Protein AF-0000000079326148 (afdb_homodimer)

Organism: NCBI:txid704125

pLDDT: mean 92.26, std 9.08, range [41.81, 98.31]

Radius of gyration: 15.74 Å; Cα contacts (8 Å, |Δi|>4): 264; chains: 2; bounding box: 29×48×45 Å

Solvent-accessible surface area (backbone atoms only — not comparable to full-atom values): 8806 Å² total; per-residue (Å²): 132,85,74,56,60,56,59,38,24,53,52,27,42,53,38,42,52,52,27,47,53,39,44,54,37,29,71,72,65,74,43,66,62,61,62,30,44,37,40,42,12,51,28,31,31,45,40,12,51,40,37,30,51,53,21,69,66,36,91,48,67,72,47,21,53,37,33,31,50,38,11,52,51,33,28,52,48,11,52,48,41,33,53,55,44,50,52,60,74,73,106,133,85,73,55,59,55,59,38,23,54,52,29,42,53,39,41,52,52,28,47,53,39,43,54,38,29,72,72,64,76,43,65,62,59,62,30,44,37,40,42,12,51,28,31,32,46,42,11,51,39,36,30,51,53,20,70,64,37,89,48,64,71,46,20,54,39,33,30,50,37,11,52,51,34,28,52,49,11,52,49,42,34,52,54,45,50,51,58,71,73,97

Structure (mmCIF, N/CA/C/O backbone):
data_AF-0000000079326148-model_v1
#
loop_
_entity.id
_entity.type
_entity.pdbx_description
1 polymer 'Uncharacterized protein'
#
loop_
_atom_site.group_PDB
_atom_site.id
_atom_site.type_symbol
_atom_site.label_atom_id
_atom_site.label_alt_id
_atom_site.label_comp_id
_atom_site.label_asym_id
_atom_site.label_entity_id
_atom_site.label_seq_id
_atom_site.pdbx_PDB_ins_code
_atom_site.Cartn_x
_atom_site.Cartn_y
_atom_site.Cartn_z
_atom_site.occupancy
_atom_site.B_iso_or_equiv
_atom_site.auth_seq_id
_atom_site.auth_comp_id
_atom_site.auth_asym_id
_atom_site.auth_atom_id
_atom_site.pdbx_PDB_model_num
ATOM 1 N N . MET A 1 1 ? -3.76 21.172 -10.305 1 41.81 1 MET A N 1
ATOM 2 C CA . MET A 1 1 ? -5.07 21 -9.688 1 41.81 1 MET A CA 1
ATOM 3 C C . MET A 1 1 ? -4.941 20.375 -8.305 1 41.81 1 MET A C 1
ATOM 5 O O . MET A 1 1 ? -4.137 19.453 -8.102 1 41.81 1 MET A O 1
ATOM 9 N N . VAL A 1 2 ? -5.262 20.969 -7.168 1 63.47 2 VAL A N 1
ATOM 10 C CA . VAL A 1 2 ? -5.176 20.562 -5.77 1 63.47 2 VAL A CA 1
ATOM 11 C C . VAL A 1 2 ? -6.09 19.375 -5.52 1 63.47 2 VAL A C 1
ATOM 13 O O . VAL A 1 2 ? -7.305 19.453 -5.719 1 63.47 2 VAL A O 1
ATOM 16 N N . ILE A 1 3 ? -5.586 18.203 -5.582 1 72 3 ILE A N 1
ATOM 17 C CA . ILE A 1 3 ? -6.434 17.031 -5.395 1 72 3 ILE A CA 1
ATOM 18 C C . ILE A 1 3 ? -7.09 17.078 -4.02 1 72 3 ILE A C 1
ATOM 20 O O . ILE A 1 3 ? -6.422 17.312 -3.012 1 72 3 ILE A O 1
ATOM 24 N N . ASN A 1 4 ? -8.469 16.984 -4.082 1 91.25 4 ASN A N 1
ATOM 25 C CA . ASN A 1 4 ? -9.258 16.953 -2.854 1 91.25 4 ASN A CA 1
ATOM 26 C C . ASN A 1 4 ? -8.969 15.711 -2.029 1 91.25 4 ASN A C 1
ATOM 28 O O . ASN A 1 4 ? -9.297 14.594 -2.449 1 91.25 4 ASN A O 1
ATOM 32 N N . GLN A 1 5 ? -8.391 15.93 -0.883 1 93.69 5 GLN A N 1
ATOM 33 C CA . GLN A 1 5 ? -7.988 14.805 -0.042 1 93.69 5 GLN A CA 1
ATOM 34 C C . GLN A 1 5 ? -9.188 13.953 0.355 1 93.69 5 GLN A C 1
ATOM 36 O O . GLN A 1 5 ? -9.078 12.734 0.473 1 93.69 5 GLN A O 1
ATOM 41 N N . LYS A 1 6 ? -10.305 14.547 0.575 1 92.81 6 LYS A N 1
ATOM 42 C CA . LYS A 1 6 ? -11.5 13.781 0.928 1 92.81 6 LYS A CA 1
ATOM 43 C C . LYS A 1 6 ? -11.906 12.836 -0.195 1 92.81 6 LYS A C 1
ATOM 45 O O . LYS A 1 6 ? -12.211 11.664 0.053 1 92.81 6 LYS A O 1
ATOM 50 N N . ALA A 1 7 ? -11.828 13.336 -1.361 1 94 7 ALA A N 1
ATOM 51 C CA . ALA A 1 7 ? -12.156 12.516 -2.523 1 94 7 ALA A CA 1
ATOM 52 C C . ALA A 1 7 ? -11.156 11.383 -2.693 1 94 7 ALA A C 1
ATOM 54 O O . ALA A 1 7 ? -11.539 10.25 -3.014 1 94 7 ALA A O 1
ATOM 55 N N . LEU A 1 8 ? -9.961 11.648 -2.496 1 96.06 8 LEU A N 1
ATOM 56 C CA . LEU A 1 8 ? -8.922 10.633 -2.615 1 96.06 8 LEU A CA 1
ATOM 57 C C . LEU A 1 8 ? -9.094 9.547 -1.555 1 96.06 8 LEU A C 1
ATOM 59 O O . LEU A 1 8 ? -8.969 8.359 -1.85 1 96.06 8 LEU A O 1
ATOM 63 N N . SER A 1 9 ? -9.367 10 -0.346 1 96.25 9 SER A N 1
ATOM 64 C CA . SER A 1 9 ? -9.57 9.039 0.73 1 96.25 9 SER A CA 1
ATOM 65 C C . SER A 1 9 ? -10.766 8.133 0.441 1 96.25 9 SER A C 1
ATOM 67 O O . SER A 1 9 ? -10.688 6.918 0.626 1 96.25 9 SER A O 1
ATOM 69 N N . ILE A 1 10 ? -11.82 8.703 0.003 1 96.44 10 ILE A N 1
ATOM 70 C CA . ILE A 1 10 ? -13.008 7.926 -0.318 1 96.44 10 ILE A CA 1
ATOM 71 C C . ILE A 1 10 ? -12.688 6.914 -1.415 1 96.44 10 ILE A C 1
ATOM 73 O O . ILE A 1 10 ? -13.055 5.742 -1.315 1 96.44 10 ILE A O 1
ATOM 77 N N . THR A 1 11 ? -12.008 7.332 -2.465 1 97.44 11 THR A N 1
ATOM 78 C CA . THR A 1 11 ? -11.633 6.441 -3.559 1 97.44 11 THR A CA 1
ATOM 79 C C . THR A 1 11 ? -10.727 5.32 -3.059 1 97.44 11 THR A C 1
ATOM 81 O O . THR A 1 11 ? -10.93 4.152 -3.408 1 97.44 11 THR A O 1
ATOM 84 N N . THR A 1 12 ? -9.766 5.656 -2.229 1 97.81 12 THR A N 1
ATOM 85 C CA . THR A 1 12 ? -8.859 4.656 -1.681 1 97.81 12 THR A CA 1
ATOM 86 C C . THR A 1 12 ? -9.625 3.637 -0.841 1 97.81 12 THR A C 1
ATOM 88 O O . THR A 1 12 ? -9.359 2.436 -0.92 1 97.81 12 THR A O 1
ATOM 91 N N . ILE A 1 13 ? -10.57 4.082 -0.089 1 97.81 13 ILE A N 1
ATOM 92 C CA . ILE A 1 13 ? -11.367 3.207 0.769 1 97.81 13 ILE A CA 1
ATOM 93 C C . ILE A 1 13 ? -12.172 2.232 -0.089 1 97.81 13 ILE A C 1
ATOM 95 O O . ILE A 1 13 ? -12.188 1.028 0.179 1 97.81 13 ILE A O 1
ATOM 99 N N . ILE A 1 14 ? -12.773 2.717 -1.14 1 98.25 14 ILE A N 1
ATOM 100 C CA . ILE A 1 14 ? -13.555 1.873 -2.033 1 98.25 14 ILE A CA 1
ATOM 101 C C . ILE A 1 14 ? -12.664 0.798 -2.648 1 98.25 14 ILE A C 1
ATOM 103 O O . ILE A 1 14 ? -12.992 -0.39 -2.602 1 98.25 14 ILE A O 1
ATOM 107 N N . PHE A 1 15 ? -11.57 1.169 -3.17 1 98.19 15 PHE A N 1
ATOM 108 C CA . PHE A 1 15 ? -10.664 0.223 -3.805 1 98.19 15 PHE A CA 1
ATOM 109 C C . PHE A 1 15 ? -10.109 -0.762 -2.783 1 98.19 15 PHE A C 1
ATOM 111 O O . PHE A 1 15 ? -9.906 -1.938 -3.092 1 98.19 15 PHE A O 1
ATOM 118 N N . SER A 1 16 ? -9.875 -0.298 -1.594 1 98 16 SER A N 1
ATOM 119 C CA . SER A 1 16 ? -9.367 -1.173 -0.542 1 98 16 SER A CA 1
ATOM 120 C C . SER A 1 16 ? -10.398 -2.234 -0.161 1 98 16 SER A C 1
ATOM 122 O O . SER A 1 16 ? -10.047 -3.398 0.04 1 98 16 SER A O 1
ATOM 124 N N . ILE A 1 17 ? -11.609 -1.804 -0.052 1 98 17 ILE A N 1
ATOM 125 C CA . ILE A 1 17 ? -12.672 -2.748 0.295 1 98 17 ILE A CA 1
ATOM 126 C C . ILE A 1 17 ? -12.805 -3.801 -0.802 1 98 17 ILE A C 1
ATOM 128 O O . ILE A 1 17 ? -12.922 -4.996 -0.515 1 98 17 ILE A O 1
ATOM 132 N N . ILE A 1 18 ? -12.781 -3.385 -2.041 1 98.06 18 ILE A N 1
ATOM 133 C CA . ILE A 1 18 ? -12.836 -4.32 -3.158 1 98.06 18 ILE A CA 1
ATOM 134 C C . ILE A 1 18 ? -11.641 -5.273 -3.086 1 98.06 18 ILE A C 1
ATOM 136 O O . ILE A 1 18 ? -11.805 -6.488 -3.211 1 98.06 18 ILE A O 1
ATOM 140 N N . THR A 1 19 ? -10.438 -4.695 -2.859 1 97.31 19 THR A N 1
ATOM 141 C CA . THR A 1 19 ? -9.227 -5.496 -2.764 1 97.31 19 THR A CA 1
ATOM 142 C C . THR A 1 19 ? -9.336 -6.512 -1.626 1 97.31 19 THR A C 1
ATOM 144 O O . THR A 1 19 ? -8.945 -7.668 -1.779 1 97.31 19 THR A O 1
ATOM 147 N N . LEU A 1 20 ? -9.891 -6.117 -0.525 1 97 20 LEU A N 1
ATOM 148 C CA . LEU A 1 20 ? -10.055 -6.996 0.626 1 97 20 LEU A CA 1
ATOM 149 C C . LEU A 1 20 ? -11.008 -8.141 0.303 1 97 20 LEU A C 1
ATOM 151 O O . LEU A 1 20 ? -10.727 -9.297 0.624 1 97 20 LEU A O 1
ATOM 155 N N . CYS A 1 21 ? -12.102 -7.816 -0.333 1 97.38 21 CYS A N 1
ATOM 156 C CA . CYS A 1 21 ? -13.047 -8.852 -0.731 1 97.38 21 CYS A CA 1
ATOM 157 C C . CYS A 1 21 ? -12.391 -9.859 -1.677 1 97.38 21 CYS A C 1
ATOM 159 O O . CYS A 1 21 ? -12.531 -11.07 -1.497 1 97.38 21 CYS A O 1
ATOM 161 N N . LEU A 1 22 ? -11.688 -9.359 -2.615 1 96.5 22 LEU A N 1
ATOM 162 C CA . LEU A 1 22 ? -11.008 -10.227 -3.572 1 96.5 22 LEU A CA 1
ATOM 163 C C . LEU A 1 22 ? -9.93 -11.062 -2.883 1 96.5 22 LEU A C 1
ATOM 165 O O . LEU A 1 22 ? -9.719 -12.227 -3.236 1 96.5 22 LEU A O 1
ATOM 16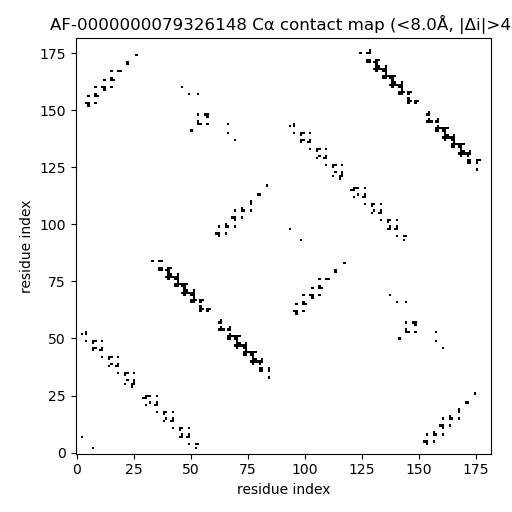9 N N . ALA A 1 23 ? -9.242 -10.484 -1.897 1 94.19 23 ALA A N 1
ATOM 170 C CA . ALA A 1 23 ? -8.211 -11.203 -1.158 1 94.19 23 ALA A CA 1
ATOM 171 C C . ALA A 1 23 ? -8.805 -12.367 -0.375 1 94.19 23 ALA A C 1
ATOM 173 O O . ALA A 1 23 ? -8.234 -13.461 -0.345 1 94.19 23 ALA A O 1
ATOM 174 N N . VAL A 1 24 ? -9.922 -12.094 0.226 1 93.62 24 VAL A N 1
ATOM 175 C CA . VAL A 1 24 ? -10.594 -13.148 0.978 1 93.62 24 VAL A CA 1
ATOM 176 C C . VAL A 1 24 ? -11.016 -14.273 0.031 1 93.62 24 VAL A C 1
ATOM 178 O O . VAL A 1 24 ? -10.828 -15.453 0.334 1 93.62 24 VAL A O 1
ATOM 181 N N . LEU A 1 25 ? -11.547 -13.906 -1.085 1 95.12 25 LEU A N 1
ATOM 182 C CA . LEU A 1 25 ? -11.969 -14.898 -2.07 1 95.12 25 LEU A CA 1
ATOM 183 C C . LEU A 1 25 ? -10.773 -15.688 -2.594 1 95.12 25 LEU A C 1
ATOM 185 O O . LEU A 1 25 ? -10.875 -16.891 -2.846 1 95.12 25 LEU A O 1
ATOM 189 N N . THR A 1 26 ? -9.688 -15 -2.787 1 91.25 26 THR A N 1
ATOM 190 C CA . THR A 1 26 ? -8.461 -15.664 -3.225 1 91.25 26 THR A CA 1
ATOM 191 C C . THR A 1 26 ? -7.934 -16.594 -2.139 1 91.25 26 THR A C 1
ATOM 193 O O . THR A 1 26 ? -7.445 -17.688 -2.436 1 91.25 26 THR A O 1
ATOM 196 N N . PHE A 1 27 ? -7.996 -16.156 -0.875 1 89.44 27 PHE A N 1
ATOM 197 C CA . PHE A 1 27 ? -7.547 -16.953 0.266 1 89.44 27 PHE A CA 1
ATOM 198 C C . PHE A 1 27 ? -8.266 -18.297 0.309 1 89.44 27 PHE A C 1
ATOM 200 O O . PHE A 1 27 ? -7.652 -19.328 0.606 1 89.44 27 PHE A O 1
ATOM 207 N N . PHE A 1 28 ? -9.477 -18.328 -0.047 1 91.81 28 PHE A N 1
ATOM 208 C CA . PHE A 1 28 ? -10.266 -19.547 -0.061 1 91.81 28 PHE A CA 1
ATOM 209 C C . PHE A 1 28 ? -10.234 -20.203 -1.439 1 91.81 28 PHE A C 1
ATOM 211 O O . PHE A 1 28 ? -11.016 -21.109 -1.718 1 91.81 28 PHE A O 1
ATOM 218 N N . GLU A 1 29 ? -9.445 -19.719 -2.377 1 90.62 29 GLU A N 1
ATOM 219 C CA . GLU A 1 29 ? -9.164 -20.281 -3.688 1 90.62 29 GLU A CA 1
ATOM 220 C C . GLU A 1 29 ? -10.383 -20.219 -4.598 1 90.62 29 GLU A C 1
ATOM 222 O O . GLU A 1 29 ? -10.594 -21.094 -5.434 1 90.62 29 GLU A O 1
ATOM 227 N N . TYR A 1 30 ? -11.289 -19.234 -4.398 1 92.88 30 TYR A N 1
ATOM 228 C CA . TYR A 1 30 ? -12.445 -19.062 -5.262 1 92.88 30 TYR A CA 1
ATOM 229 C C . TYR A 1 30 ? -12.07 -18.281 -6.516 1 92.88 30 TYR A C 1
ATOM 231 O O . TYR A 1 30 ? -12.742 -18.391 -7.547 1 92.88 30 TYR A O 1
ATOM 239 N N . ILE A 1 31 ? -11.031 -17.422 -6.422 1 90.62 31 ILE A N 1
ATOM 240 C CA . ILE A 1 31 ? -10.609 -16.594 -7.555 1 90.62 31 ILE A CA 1
ATOM 241 C C . ILE A 1 31 ? -9.086 -16.641 -7.68 1 90.62 31 ILE A C 1
ATOM 243 O O . ILE A 1 31 ? -8.391 -16.953 -6.711 1 90.62 31 ILE A O 1
ATOM 247 N N . ASN A 1 32 ? -8.664 -16.422 -8.859 1 89.75 32 ASN A N 1
ATOM 248 C CA . ASN A 1 32 ? -7.238 -16.375 -9.141 1 89.75 32 ASN A CA 1
ATOM 249 C C . ASN A 1 32 ? -6.574 -15.18 -8.469 1 89.75 32 ASN A C 1
ATOM 251 O O . ASN A 1 32 ? -7.141 -14.086 -8.445 1 89.75 32 ASN A O 1
ATOM 255 N N . ILE A 1 33 ? -5.402 -15.328 -8.039 1 88.12 33 ILE A N 1
ATOM 256 C CA . ILE A 1 33 ? -4.637 -14.32 -7.312 1 88.12 33 ILE A CA 1
ATOM 257 C C 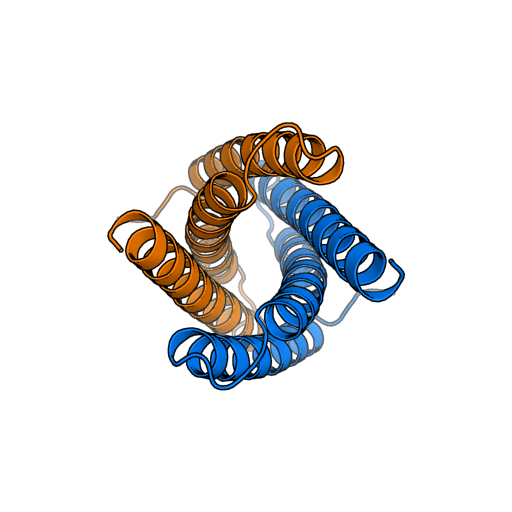. ILE A 1 33 ? -4.352 -13.133 -8.227 1 88.12 33 ILE A C 1
ATOM 259 O O . ILE A 1 33 ? -4.133 -12.008 -7.754 1 88.12 33 ILE A O 1
ATOM 263 N N . ASP A 1 34 ? -4.375 -13.305 -9.492 1 89.81 34 ASP A N 1
ATOM 264 C CA . ASP A 1 34 ? -3.996 -12.266 -10.445 1 89.81 34 ASP A CA 1
ATOM 265 C C . ASP A 1 34 ? -4.98 -11.094 -10.398 1 89.81 34 ASP A C 1
ATOM 267 O O . ASP A 1 34 ? -4.582 -9.938 -10.5 1 89.81 34 ASP A O 1
ATOM 271 N N . ILE A 1 35 ? -6.203 -11.383 -10.266 1 92.25 35 ILE A N 1
ATOM 272 C CA . ILE A 1 35 ? -7.211 -10.328 -10.203 1 92.25 35 ILE A CA 1
ATOM 273 C C . ILE A 1 35 ? -7.031 -9.516 -8.922 1 92.25 35 ILE A C 1
ATOM 275 O O . ILE A 1 35 ? -7.094 -8.281 -8.953 1 92.25 35 ILE A O 1
ATOM 279 N N . MET A 1 36 ? -6.84 -10.203 -7.875 1 92.12 36 MET A N 1
ATOM 280 C CA . MET A 1 36 ? -6.605 -9.531 -6.602 1 92.12 36 MET A CA 1
ATOM 281 C C . MET A 1 36 ? -5.375 -8.633 -6.676 1 92.12 36 MET A C 1
ATOM 283 O O . MET A 1 36 ? -5.395 -7.5 -6.188 1 92.12 36 MET A O 1
ATOM 287 N N . MET A 1 37 ? -4.352 -9.062 -7.281 1 92.75 37 MET A N 1
ATOM 288 C CA . MET A 1 37 ? -3.105 -8.312 -7.387 1 92.75 37 MET A CA 1
ATOM 289 C C . MET A 1 37 ? -3.295 -7.055 -8.227 1 92.75 37 MET A C 1
ATOM 291 O O . MET A 1 37 ? -2.701 -6.016 -7.934 1 92.75 37 MET A O 1
ATOM 295 N N . LEU A 1 38 ? -4.059 -7.234 -9.242 1 95 38 LEU A N 1
ATOM 296 C CA . LEU A 1 38 ? -4.348 -6.07 -10.07 1 95 38 LEU A CA 1
ATOM 297 C C . LEU A 1 38 ? -5.02 -4.973 -9.25 1 95 38 LEU A C 1
ATOM 299 O O . LEU A 1 38 ? -4.609 -3.812 -9.305 1 95 38 LEU A O 1
ATOM 303 N N . PHE A 1 39 ? -5.988 -5.293 -8.508 1 96.75 39 PHE A N 1
ATOM 304 C CA . PHE A 1 39 ? -6.699 -4.32 -7.688 1 96.75 39 PHE A CA 1
ATOM 305 C C . PHE A 1 39 ? -5.801 -3.805 -6.566 1 96.75 39 PHE A C 1
ATOM 307 O O . PHE A 1 39 ? -5.906 -2.643 -6.168 1 96.75 39 PHE A O 1
ATOM 314 N N . LEU A 1 40 ? -4.973 -4.668 -6.062 1 96.12 40 LEU A N 1
ATOM 315 C CA . LEU A 1 40 ? -3.984 -4.23 -5.082 1 96.12 40 LEU A CA 1
ATOM 316 C C . LEU A 1 40 ? -3.084 -3.146 -5.664 1 96.12 40 LEU A C 1
ATOM 318 O O . LEU A 1 40 ? -2.779 -2.158 -4.996 1 96.12 40 LEU A O 1
ATOM 322 N N . GLY A 1 41 ? -2.621 -3.398 -6.898 1 97.06 41 GLY A N 1
ATOM 323 C CA . GLY A 1 41 ? -1.822 -2.389 -7.574 1 97.06 41 GLY A CA 1
ATOM 324 C C . GLY A 1 41 ? -2.516 -1.044 -7.668 1 97.06 41 GLY A C 1
ATOM 325 O O . GLY A 1 41 ? -1.922 -0.01 -7.355 1 97.06 41 GLY A O 1
ATOM 326 N N . PHE A 1 42 ? -3.752 -1.074 -8.07 1 97.62 42 PHE A N 1
ATOM 327 C CA . PHE A 1 42 ? -4.523 0.161 -8.156 1 97.62 42 PHE A CA 1
ATOM 328 C C . PHE A 1 42 ? -4.668 0.806 -6.785 1 97.62 42 PHE A C 1
ATOM 330 O O . PHE A 1 42 ? -4.516 2.021 -6.645 1 97.62 42 PHE A O 1
ATOM 337 N N . THR A 1 43 ? -5.008 0.018 -5.828 1 97.75 43 THR A N 1
ATOM 338 C CA . THR A 1 43 ? -5.145 0.518 -4.465 1 97.75 43 THR A CA 1
ATOM 339 C C . THR A 1 43 ? -3.85 1.177 -3.996 1 97.75 43 THR A C 1
ATOM 341 O O . THR A 1 43 ? -3.879 2.23 -3.357 1 97.75 43 THR A O 1
ATOM 344 N N . GLN A 1 44 ? -2.758 0.561 -4.309 1 97.88 44 GLN A N 1
ATOM 345 C CA . GLN A 1 44 ? -1.45 1.094 -3.941 1 97.88 44 GLN A CA 1
ATOM 346 C C . GLN A 1 44 ? -1.206 2.449 -4.598 1 97.88 44 GLN A C 1
ATOM 348 O O . GLN A 1 44 ? -0.721 3.381 -3.949 1 97.88 44 GLN A O 1
ATOM 353 N N . VAL A 1 45 ? -1.531 2.6 -5.84 1 98.31 45 VAL A N 1
ATOM 354 C CA . VAL A 1 45 ? -1.31 3.844 -6.57 1 98.31 45 VAL A CA 1
ATOM 355 C C . VAL A 1 45 ? -2.178 4.953 -5.98 1 98.31 45 VAL A C 1
ATOM 357 O O . VAL A 1 45 ? -1.682 6.035 -5.664 1 98.31 45 VAL A O 1
ATOM 360 N N . ILE A 1 46 ? -3.441 4.68 -5.785 1 98.19 46 ILE A N 1
ATOM 361 C CA . ILE A 1 46 ? -4.363 5.676 -5.25 1 98.19 46 ILE A CA 1
ATOM 362 C C . ILE A 1 46 ? -3.99 6.004 -3.807 1 98.19 46 ILE A C 1
ATOM 364 O O . ILE A 1 46 ? -4.035 7.164 -3.395 1 98.19 46 ILE A O 1
ATOM 368 N N . GLY A 1 47 ? -3.643 5 -3.074 1 97.69 47 GLY A N 1
ATOM 369 C CA . GLY A 1 47 ? -3.176 5.223 -1.714 1 97.69 47 GLY A CA 1
ATOM 370 C C . GLY A 1 47 ? -1.928 6.082 -1.645 1 97.69 47 GLY A C 1
ATOM 371 O O . GLY A 1 47 ? -1.786 6.906 -0.741 1 97.69 47 GLY A O 1
ATOM 372 N N . GLY A 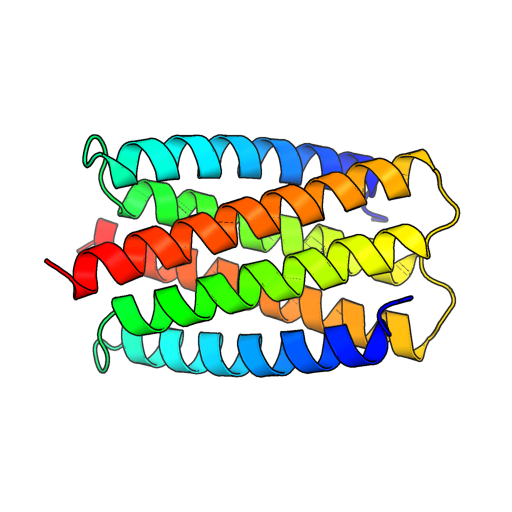1 48 ? -0.995 5.785 -2.523 1 97.88 48 GLY A N 1
ATOM 373 C CA . GLY A 1 48 ? 0.186 6.633 -2.607 1 97.88 48 GLY A CA 1
ATOM 374 C C . GLY A 1 48 ? -0.141 8.086 -2.879 1 97.88 48 GLY A C 1
ATOM 375 O O . GLY A 1 48 ? 0.445 8.984 -2.27 1 97.88 48 GLY A O 1
ATOM 376 N N . LEU A 1 49 ? -1.065 8.359 -3.775 1 97.44 49 LEU A N 1
ATOM 377 C CA . LEU A 1 49 ? -1.505 9.719 -4.07 1 97.44 49 LEU A CA 1
ATOM 378 C C . LEU A 1 49 ? -2.104 10.375 -2.83 1 97.44 49 LEU A C 1
ATOM 380 O O . LEU A 1 49 ? -1.839 11.547 -2.557 1 97.44 49 LEU A O 1
ATOM 384 N N . SER A 1 50 ? -2.908 9.602 -2.156 1 96.69 50 SER A N 1
ATOM 385 C CA . SER A 1 50 ? -3.5 10.086 -0.915 1 96.69 50 SER A CA 1
ATOM 386 C C . SER A 1 50 ? -2.424 10.469 0.097 1 96.69 50 SER A C 1
ATOM 388 O O . SER A 1 50 ? -2.527 11.5 0.759 1 96.69 50 SER A O 1
ATOM 390 N N . GLN A 1 51 ? -1.44 9.656 0.17 1 96.88 51 GLN A N 1
ATOM 391 C CA . GLN A 1 51 ? -0.321 9.906 1.071 1 96.88 51 GLN A CA 1
ATOM 392 C C . GLN A 1 51 ? 0.421 11.18 0.687 1 96.88 51 GLN A C 1
ATOM 394 O O . GLN A 1 51 ? 0.746 12 1.55 1 96.88 51 GLN A O 1
ATOM 399 N N . ILE A 1 52 ? 0.679 11.398 -0.518 1 96.62 52 ILE A N 1
ATOM 400 C CA . ILE A 1 52 ? 1.38 12.586 -0.999 1 96.62 52 ILE A CA 1
ATOM 401 C C . ILE A 1 52 ? 0.553 13.828 -0.696 1 96.62 52 ILE A C 1
ATOM 403 O O . ILE A 1 52 ? 1.081 14.828 -0.201 1 96.62 52 ILE A O 1
ATOM 407 N N . ASN A 1 53 ? -0.716 13.75 -1.014 1 95.88 53 ASN A N 1
ATOM 408 C CA . ASN A 1 53 ? -1.585 14.906 -0.805 1 95.88 53 ASN A CA 1
ATOM 409 C C . ASN A 1 53 ? -1.723 15.242 0.677 1 95.88 53 ASN A C 1
ATOM 411 O O . ASN A 1 53 ? -1.747 16.422 1.052 1 95.88 53 ASN A O 1
ATOM 415 N N . LEU A 1 54 ? -1.85 14.289 1.45 1 95.19 54 LEU A N 1
ATOM 416 C CA . LEU A 1 54 ? -1.922 14.484 2.893 1 95.19 54 LEU A CA 1
ATOM 417 C C . LEU A 1 54 ? -0.635 15.117 3.42 1 95.19 54 LEU A C 1
ATOM 419 O O . LEU A 1 54 ? -0.677 16 4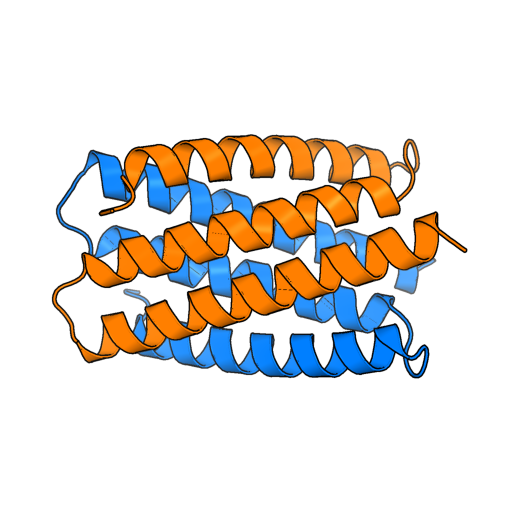.27 1 95.19 54 LEU A O 1
ATOM 423 N N . ALA A 1 55 ? 0.474 14.68 2.975 1 95 55 ALA A N 1
ATOM 424 C CA . ALA A 1 55 ? 1.777 15.203 3.379 1 95 55 ALA A CA 1
ATOM 425 C C . ALA A 1 55 ? 1.883 16.703 3.1 1 95 55 ALA A C 1
ATOM 427 O O . ALA A 1 55 ? 2.453 17.453 3.896 1 95 55 ALA A O 1
ATOM 428 N N . LYS A 1 56 ? 1.323 17.062 1.997 1 92.69 56 LYS A N 1
ATOM 429 C CA . LYS A 1 56 ? 1.361 18.469 1.603 1 92.69 56 LYS A CA 1
ATOM 430 C C . LYS A 1 56 ? 0.587 19.328 2.59 1 92.69 56 LYS A C 1
ATOM 432 O O . LYS A 1 56 ? 0.81 20.547 2.666 1 92.69 56 LYS A O 1
ATOM 437 N N . GLN A 1 57 ? -0.323 18.734 3.26 1 89.5 57 GLN A N 1
ATOM 438 C CA . GLN A 1 57 ? -1.186 19.484 4.168 1 89.5 57 GLN A CA 1
ATOM 439 C C . GLN A 1 57 ? -0.596 19.547 5.574 1 89.5 57 GLN A C 1
ATOM 441 O O . GLN A 1 57 ? -1.204 20.094 6.488 1 89.5 57 GLN A O 1
ATOM 446 N N . THR A 1 58 ? 0.469 18.922 5.75 1 86 58 THR A N 1
ATOM 447 C CA . THR A 1 58 ? 1.133 18.938 7.047 1 86 58 THR A CA 1
ATOM 448 C C . THR A 1 58 ? 2.15 20.078 7.109 1 86 58 THR A C 1
ATOM 450 O O . THR A 1 58 ? 2.838 20.359 6.125 1 86 58 THR A O 1
ATOM 453 N N . ASN A 1 59 ? 2.359 20.844 8.227 1 80.62 59 ASN A N 1
ATOM 454 C CA . ASN A 1 59 ? 3.182 22.047 8.359 1 80.62 59 ASN A CA 1
ATOM 455 C C . ASN A 1 59 ? 4.59 21.703 8.844 1 80.62 59 ASN A C 1
ATOM 457 O O . ASN A 1 59 ? 5.41 22.594 9.047 1 80.62 59 ASN A O 1
ATOM 461 N N . LYS A 1 60 ? 4.906 20.469 9.102 1 87.88 60 LYS A N 1
ATOM 462 C CA . LYS A 1 60 ? 6.246 20.062 9.516 1 87.88 60 LYS A CA 1
ATOM 463 C C . LYS A 1 60 ? 7.07 19.578 8.328 1 87.88 60 LYS A C 1
ATOM 465 O O . LYS A 1 60 ? 6.855 18.484 7.816 1 87.88 60 LYS A O 1
ATOM 470 N N . ASP A 1 61 ? 8.023 20.375 7.906 1 87.62 61 ASP A N 1
ATOM 471 C CA . ASP A 1 61 ? 8.758 20.172 6.66 1 87.62 61 ASP A CA 1
ATOM 472 C C . ASP A 1 61 ? 9.398 18.781 6.625 1 87.62 61 ASP A C 1
ATOM 474 O O . ASP A 1 61 ? 9.25 18.047 5.645 1 87.62 61 ASP A O 1
ATOM 478 N N . GLY A 1 62 ? 10.156 18.375 7.633 1 86.75 62 GLY A N 1
ATOM 479 C CA . GLY A 1 62 ? 10.766 17.062 7.676 1 86.75 62 GLY A CA 1
ATOM 480 C C . GLY A 1 62 ? 9.758 15.93 7.59 1 86.75 62 GLY A C 1
ATOM 481 O O . GLY A 1 62 ? 10.016 14.906 6.949 1 86.75 62 GLY A O 1
ATOM 482 N N . VAL A 1 63 ? 8.656 16.109 8.164 1 88.81 63 VAL A N 1
ATOM 483 C CA . VAL A 1 63 ? 7.574 15.133 8.148 1 88.81 63 VAL A CA 1
ATOM 484 C C . VAL A 1 63 ? 6.938 15.094 6.762 1 88.81 63 VAL A C 1
ATOM 486 O O . VAL A 1 63 ? 6.715 14.016 6.207 1 88.81 63 VAL A O 1
ATOM 489 N N . SER A 1 64 ? 6.754 16.219 6.223 1 93.44 64 SER A N 1
ATOM 490 C CA . SER A 1 64 ? 6.137 16.312 4.902 1 93.44 64 SER A CA 1
ATOM 491 C C . SER A 1 64 ? 7.012 15.68 3.83 1 93.44 64 SER A C 1
ATOM 493 O O . SER A 1 64 ? 6.52 14.922 2.99 1 93.44 64 SER A O 1
ATOM 495 N N . LYS A 1 65 ? 8.258 15.922 3.857 1 94.62 65 LYS A N 1
ATOM 496 C CA . LYS A 1 65 ? 9.172 15.398 2.848 1 94.62 65 LYS A CA 1
ATOM 497 C C . LYS A 1 65 ? 9.25 13.875 2.914 1 94.62 65 LYS A C 1
ATOM 499 O O . LYS A 1 65 ? 9.164 13.195 1.887 1 94.62 65 LYS A O 1
ATOM 504 N N . GLY A 1 66 ? 9.43 13.336 4.082 1 94.81 66 GLY A N 1
ATOM 505 C CA . GLY A 1 66 ? 9.461 11.898 4.27 1 94.81 66 GLY A CA 1
ATOM 506 C C . GLY A 1 66 ? 8.172 11.219 3.838 1 94.81 66 GLY A C 1
ATOM 507 O O . GLY A 1 66 ? 8.211 10.203 3.139 1 94.81 66 GLY A O 1
ATOM 508 N N . SER A 1 67 ? 7.121 11.805 4.176 1 96.12 67 SER A N 1
ATOM 509 C CA . SER A 1 67 ? 5.824 11.227 3.846 1 96.12 67 SER A CA 1
ATOM 510 C C . SER A 1 67 ? 5.555 11.289 2.346 1 96.12 67 SER A C 1
ATOM 512 O O . SER A 1 67 ? 4.938 10.383 1.784 1 96.12 67 SER A O 1
ATOM 514 N N . ARG A 1 68 ? 6 12.336 1.71 1 96.62 68 ARG A N 1
ATOM 515 C CA . ARG A 1 68 ? 5.863 12.438 0.261 1 96.62 68 ARG A CA 1
ATOM 516 C C . ARG A 1 68 ? 6.652 11.344 -0.444 1 96.62 68 ARG A C 1
ATOM 518 O O . ARG A 1 68 ? 6.172 10.75 -1.412 1 96.62 68 ARG A O 1
ATOM 525 N N . THR A 1 69 ? 7.812 11.086 0.019 1 97.69 69 THR A N 1
ATOM 526 C CA . THR A 1 69 ? 8.648 10.031 -0.543 1 97.69 69 THR A CA 1
ATOM 527 C C . THR A 1 69 ? 7.992 8.664 -0.373 1 97.69 69 THR A C 1
ATOM 529 O O . THR A 1 69 ? 8.031 7.836 -1.283 1 97.69 69 THR A O 1
ATOM 532 N N . VAL A 1 70 ? 7.375 8.477 0.781 1 97.25 70 VAL A N 1
ATOM 533 C CA . VAL A 1 70 ? 6.648 7.234 1.037 1 97.25 70 VAL A CA 1
ATOM 534 C C . VAL A 1 70 ? 5.555 7.047 -0.014 1 97.25 70 VAL A C 1
ATOM 536 O O . VAL A 1 70 ? 5.422 5.969 -0.594 1 97.25 70 VAL A O 1
ATOM 539 N N . GLY A 1 71 ? 4.848 8.07 -0.258 1 97.94 71 GLY A N 1
ATOM 540 C CA . GLY A 1 71 ? 3.791 8.008 -1.256 1 97.94 71 GLY A CA 1
ATOM 541 C C . GLY A 1 71 ? 4.309 7.734 -2.656 1 97.94 71 GLY A C 1
ATOM 542 O O . GLY A 1 71 ? 3.729 6.938 -3.395 1 97.94 71 GLY A O 1
ATOM 543 N N . ILE A 1 72 ? 5.383 8.359 -3.057 1 98.19 72 ILE A N 1
ATOM 544 C CA . ILE A 1 72 ? 5.98 8.18 -4.375 1 98.19 72 ILE A CA 1
ATOM 545 C C . ILE A 1 72 ? 6.406 6.727 -4.559 1 98.19 72 ILE A C 1
ATOM 547 O O . ILE A 1 72 ? 6.129 6.117 -5.598 1 98.19 72 ILE A O 1
ATOM 551 N N . LEU A 1 73 ? 7.004 6.195 -3.566 1 97.69 73 LEU A N 1
ATOM 552 C CA . LEU A 1 73 ? 7.453 4.812 -3.645 1 97.69 73 LEU A CA 1
ATOM 553 C C . LEU A 1 73 ? 6.262 3.859 -3.717 1 97.69 73 LEU A C 1
ATOM 555 O O . LEU A 1 73 ? 6.312 2.848 -4.422 1 97.69 73 LEU A O 1
ATOM 559 N N . ALA A 1 74 ? 5.234 4.18 -2.98 1 97.81 74 ALA A N 1
ATOM 560 C CA . ALA A 1 74 ? 4.023 3.371 -3.057 1 97.81 74 ALA A CA 1
ATOM 561 C C . ALA A 1 74 ? 3.463 3.355 -4.477 1 97.81 74 ALA A C 1
ATOM 563 O O . ALA A 1 74 ? 3.057 2.305 -4.98 1 97.81 74 ALA A O 1
ATOM 564 N N . ILE A 1 75 ? 3.465 4.465 -5.156 1 98.25 75 ILE A N 1
ATOM 565 C CA . ILE A 1 75 ? 2.969 4.57 -6.523 1 98.25 75 ILE A CA 1
ATOM 566 C C . ILE A 1 75 ? 3.838 3.727 -7.453 1 98.25 75 ILE A C 1
ATOM 568 O O . ILE A 1 75 ? 3.322 2.979 -8.289 1 98.25 75 ILE A O 1
ATOM 572 N N . ILE A 1 76 ? 5.113 3.811 -7.305 1 98.12 76 ILE A N 1
ATOM 573 C CA . ILE A 1 76 ? 6.039 3.051 -8.141 1 98.12 76 ILE A CA 1
ATOM 574 C C . ILE A 1 76 ? 5.793 1.556 -7.953 1 98.12 76 ILE A C 1
ATOM 576 O O . ILE A 1 76 ? 5.711 0.809 -8.93 1 98.12 76 ILE A O 1
ATOM 580 N N . ILE A 1 77 ? 5.648 1.129 -6.695 1 96.69 77 ILE A N 1
ATOM 581 C CA . ILE A 1 77 ? 5.379 -0.274 -6.402 1 96.69 77 ILE A CA 1
ATOM 582 C C . ILE A 1 77 ? 4.051 -0.687 -7.039 1 96.69 77 ILE A C 1
ATOM 584 O O . ILE A 1 77 ? 3.955 -1.753 -7.652 1 96.69 77 ILE A O 1
ATOM 588 N N . GLY A 1 78 ? 3.039 0.167 -6.891 1 97.25 78 GLY A N 1
ATOM 589 C CA . GLY A 1 78 ? 1.747 -0.13 -7.488 1 97.25 78 GLY A CA 1
ATOM 590 C C . GLY A 1 78 ? 1.812 -0.306 -8.992 1 97.25 78 GLY A C 1
ATOM 591 O O . GLY A 1 78 ? 1.25 -1.26 -9.539 1 97.25 78 GLY A O 1
ATOM 592 N N . ILE A 1 79 ? 2.484 0.556 -9.68 1 97.19 79 ILE A N 1
ATOM 593 C CA . ILE A 1 79 ? 2.627 0.49 -11.125 1 97.19 79 ILE A CA 1
ATOM 594 C C . ILE A 1 79 ? 3.369 -0.786 -11.516 1 97.19 79 ILE A C 1
ATOM 596 O O . ILE A 1 79 ? 3.006 -1.453 -12.484 1 97.19 79 ILE A O 1
ATOM 600 N N . LEU A 1 80 ? 4.336 -1.106 -10.781 1 95.69 80 LEU A N 1
ATOM 601 C CA . LEU A 1 80 ? 5.09 -2.322 -11.055 1 95.69 80 LEU A CA 1
ATOM 602 C C . LEU A 1 80 ? 4.207 -3.557 -10.898 1 95.69 80 LEU A C 1
ATOM 604 O O . LEU A 1 80 ? 4.27 -4.48 -11.719 1 95.69 80 LEU A O 1
ATOM 608 N N . ILE A 1 81 ? 3.402 -3.605 -9.891 1 94.44 81 ILE A N 1
ATOM 609 C CA . ILE A 1 81 ? 2.496 -4.723 -9.656 1 94.44 81 ILE A CA 1
ATOM 610 C C . ILE A 1 81 ? 1.513 -4.844 -10.82 1 94.44 81 ILE A C 1
ATOM 612 O O . ILE A 1 81 ? 1.29 -5.938 -11.344 1 94.44 81 ILE A O 1
ATOM 616 N N . ILE A 1 82 ? 1.013 -3.734 -11.242 1 95.44 82 ILE A N 1
ATOM 617 C CA . ILE A 1 82 ? 0.053 -3.734 -12.344 1 95.44 82 ILE A CA 1
ATOM 618 C C . ILE A 1 82 ? 0.726 -4.242 -13.617 1 95.44 82 ILE A C 1
ATOM 620 O O . ILE A 1 82 ? 0.16 -5.066 -14.336 1 95.44 82 ILE A O 1
ATOM 624 N N . THR A 1 83 ? 1.879 -3.771 -13.883 1 93.88 83 THR A N 1
ATOM 625 C CA . THR A 1 83 ? 2.609 -4.168 -15.078 1 93.88 83 THR A CA 1
ATOM 626 C C . THR A 1 83 ? 2.943 -5.656 -15.047 1 93.88 83 THR A C 1
ATOM 628 O O . THR A 1 83 ? 2.795 -6.355 -16.047 1 93.88 83 THR A O 1
ATOM 631 N N . MET A 1 84 ? 3.369 -6.105 -13.906 1 90.25 84 MET A N 1
ATOM 632 C CA . MET A 1 84 ? 3.695 -7.52 -13.742 1 90.25 84 MET A CA 1
ATOM 633 C C . MET A 1 84 ? 2.463 -8.391 -13.969 1 90.25 84 MET A C 1
ATOM 635 O O . MET A 1 84 ? 2.551 -9.445 -14.594 1 90.25 84 MET A O 1
ATOM 639 N N . ASP A 1 85 ? 1.377 -7.934 -13.445 1 89.5 85 ASP A N 1
ATOM 640 C CA . ASP A 1 85 ? 0.146 -8.711 -13.57 1 89.5 85 ASP A CA 1
ATOM 641 C C . ASP A 1 85 ? -0.361 -8.719 -15.008 1 89.5 85 ASP A C 1
ATOM 643 O O . ASP A 1 85 ? -0.846 -9.742 -15.492 1 89.5 85 ASP A O 1
ATOM 647 N N . CYS A 1 86 ? -0.292 -7.676 -15.664 1 89.69 86 CYS A N 1
ATOM 648 C CA . CYS A 1 86 ? -0.72 -7.582 -17.062 1 89.69 86 CYS A CA 1
ATOM 649 C C . CYS A 1 86 ? 0.154 -8.445 -17.953 1 89.69 86 CYS A C 1
ATOM 651 O O . CYS A 1 86 ? -0.337 -9.047 -18.922 1 89.69 86 CYS A O 1
ATOM 653 N N . LYS A 1 87 ? 1.417 -8.508 -17.656 1 85.69 87 LYS A N 1
ATOM 654 C CA . LYS A 1 87 ? 2.305 -9.375 -18.438 1 85.69 87 LYS A CA 1
ATOM 655 C C . LYS A 1 87 ? 1.863 -10.836 -18.344 1 85.69 87 LYS A C 1
ATOM 657 O O . LYS A 1 87 ? 1.938 -11.57 -19.328 1 85.69 87 LYS A O 1
ATOM 662 N N . LYS A 1 88 ? 1.386 -11.258 -17.266 1 80.31 88 LYS A N 1
ATOM 663 C CA . LYS A 1 88 ? 0.939 -12.633 -17.078 1 80.31 88 LYS A CA 1
ATOM 664 C C . LYS A 1 88 ? -0.331 -12.906 -17.891 1 80.31 88 LYS A C 1
ATOM 666 O O . LYS A 1 88 ? -0.536 -14.023 -18.375 1 80.31 88 LYS A O 1
ATOM 671 N N . PHE A 1 89 ? -1.105 -11.867 -17.922 1 73.38 89 PHE A N 1
ATOM 672 C CA . PHE A 1 89 ? -2.34 -12.023 -18.672 1 73.38 89 PHE A CA 1
ATOM 673 C C . PHE A 1 89 ? -2.055 -12.078 -20.172 1 73.38 89 PHE A C 1
ATOM 675 O O . PHE A 1 89 ? -2.818 -12.672 -20.938 1 73.38 89 PHE A O 1
ATOM 682 N N . LEU A 1 90 ? -0.984 -11.492 -20.562 1 70.25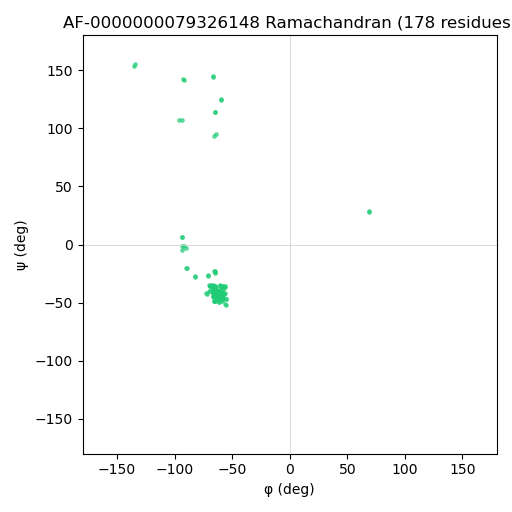 90 LEU A N 1
ATOM 683 C CA . LEU A 1 90 ? -0.677 -11.414 -21.984 1 70.25 90 LEU A CA 1
ATOM 684 C C . LEU A 1 90 ? 0.152 -12.609 -22.422 1 70.25 90 LEU A C 1
ATOM 686 O O . LEU A 1 90 ? 0.226 -12.914 -23.625 1 70.25 90 LEU A O 1
ATOM 690 N N . ILE A 1 91 ? 0.833 -13.352 -21.641 1 57.97 91 ILE A N 1
ATOM 691 C CA . ILE A 1 91 ? 1.561 -14.555 -22.031 1 57.97 91 ILE A CA 1
ATOM 692 C C . ILE A 1 91 ? 0.735 -15.789 -21.672 1 57.97 91 ILE A C 1
ATOM 694 O O . ILE A 1 91 ? 0.603 -16.703 -22.484 1 57.97 91 ILE A O 1
ATOM 698 N N . MET B 1 1 ? 2.004 5.711 23.062 1 42.16 1 MET B N 1
ATOM 699 C CA . MET B 1 1 ? 3.293 6.227 22.609 1 42.16 1 MET B CA 1
ATOM 700 C C . MET B 1 1 ? 3.162 6.902 21.25 1 42.16 1 MET B C 1
ATOM 702 O O . MET B 1 1 ? 2.471 6.395 20.359 1 42.16 1 MET B O 1
ATOM 706 N N . VAL B 1 2 ? 3.389 8.195 21.031 1 64 2 VAL B N 1
ATOM 707 C CA . VAL B 1 2 ? 3.275 9.039 19.844 1 64 2 VAL B CA 1
ATOM 708 C C . VAL B 1 2 ? 4.297 8.594 18.797 1 64 2 VAL B C 1
ATOM 710 O O . VAL B 1 2 ? 5.504 8.609 19.062 1 64 2 VAL B O 1
ATOM 713 N N . ILE B 1 3 ? 3.92 7.754 17.906 1 72.56 3 ILE B N 1
ATOM 714 C CA . ILE B 1 3 ? 4.887 7.266 16.922 1 72.56 3 ILE B CA 1
ATOM 715 C C . ILE B 1 3 ? 5.449 8.445 16.125 1 72.56 3 ILE B C 1
ATOM 717 O O . ILE B 1 3 ? 4.695 9.289 15.641 1 72.56 3 ILE B O 1
ATOM 721 N N . ASN B 1 4 ? 6.816 8.5 16.188 1 91.25 4 ASN B N 1
ATOM 722 C CA . ASN B 1 4 ? 7.531 9.531 15.43 1 91.25 4 ASN B CA 1
ATOM 723 C C . ASN B 1 4 ? 7.359 9.336 13.922 1 91.25 4 ASN B C 1
ATOM 725 O O . ASN B 1 4 ? 7.844 8.359 13.359 1 91.25 4 ASN B O 1
ATOM 729 N N . GLN B 1 5 ? 6.68 10.297 13.328 1 93.44 5 GLN B N 1
ATOM 730 C CA . GLN B 1 5 ? 6.375 10.188 11.906 1 93.44 5 GLN B CA 1
ATOM 731 C C . GLN B 1 5 ? 7.648 10.109 11.07 1 93.44 5 GLN B C 1
ATOM 733 O O . GLN B 1 5 ? 7.691 9.422 10.047 1 93.44 5 GLN B O 1
ATOM 738 N N . LYS B 1 6 ? 8.672 10.773 11.453 1 92.62 6 LYS B N 1
ATOM 739 C CA . LYS B 1 6 ? 9.938 10.719 10.719 1 92.62 6 LYS B CA 1
ATOM 740 C C . LYS B 1 6 ? 10.516 9.312 10.719 1 92.62 6 LYS B C 1
ATOM 742 O O . LYS B 1 6 ? 10.953 8.805 9.68 1 92.62 6 LYS B O 1
ATOM 747 N N . ALA B 1 7 ? 10.453 8.734 11.859 1 93.81 7 ALA B N 1
ATOM 748 C CA . ALA B 1 7 ? 10.945 7.363 11.984 1 93.81 7 ALA B CA 1
ATOM 749 C C . ALA B 1 7 ? 10.102 6.39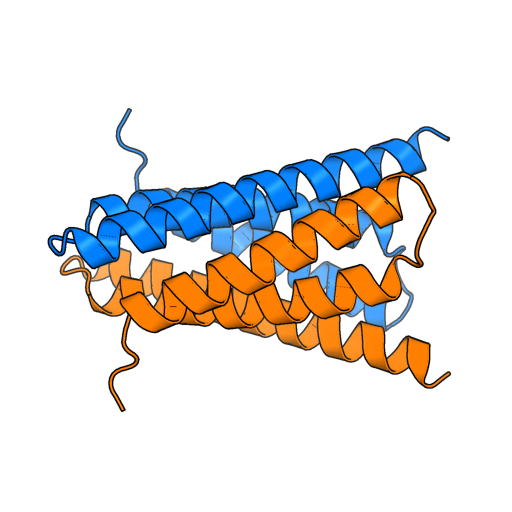8 11.156 1 93.81 7 ALA B C 1
ATOM 751 O O . ALA B 1 7 ? 10.633 5.492 10.516 1 93.81 7 ALA B O 1
ATOM 752 N N . LEU B 1 8 ? 8.867 6.562 11.164 1 96.12 8 LEU B N 1
ATOM 753 C CA . LEU B 1 8 ? 7.969 5.703 10.406 1 96.12 8 LEU B CA 1
ATOM 754 C C . LEU B 1 8 ? 8.211 5.859 8.906 1 96.12 8 LEU B C 1
ATOM 756 O O . LEU B 1 8 ? 8.242 4.867 8.172 1 96.12 8 LEU B O 1
ATOM 760 N N . SER B 1 9 ? 8.344 7.105 8.5 1 96.25 9 SER B N 1
ATOM 761 C CA . SER B 1 9 ? 8.602 7.352 7.086 1 96.25 9 SER B CA 1
ATOM 762 C C . SER B 1 9 ? 9.906 6.699 6.641 1 96.25 9 SER B C 1
ATOM 764 O O . SER B 1 9 ? 9.961 6.07 5.582 1 96.25 9 SER B O 1
ATOM 766 N N . ILE B 1 10 ? 10.922 6.852 7.414 1 96.56 10 ILE B N 1
ATOM 767 C CA . ILE B 1 10 ? 12.211 6.258 7.086 1 96.56 10 ILE B CA 1
ATOM 768 C C . ILE B 1 10 ? 12.078 4.738 6.988 1 96.56 10 ILE B C 1
ATOM 770 O O . ILE B 1 10 ? 12.578 4.121 6.047 1 96.56 10 ILE B O 1
ATOM 774 N N . THR B 1 11 ? 11.422 4.109 7.938 1 97.44 11 THR B N 1
ATOM 775 C CA . THR B 1 11 ? 11.219 2.664 7.934 1 97.44 11 THR B CA 1
ATOM 776 C C . THR B 1 11 ? 10.422 2.236 6.699 1 97.44 11 THR B C 1
ATOM 778 O O . THR B 1 11 ? 10.773 1.258 6.039 1 97.44 11 THR B O 1
ATOM 781 N N . THR B 1 12 ? 9.367 2.975 6.375 1 97.81 12 THR B N 1
ATOM 782 C CA . THR B 1 12 ? 8.555 2.66 5.207 1 97.81 12 THR B CA 1
ATOM 783 C C . THR B 1 12 ? 9.383 2.754 3.93 1 97.81 12 THR B C 1
ATOM 785 O O . THR B 1 12 ? 9.266 1.906 3.043 1 97.81 12 THR B O 1
ATOM 788 N N . ILE B 1 13 ? 10.234 3.729 3.848 1 97.81 13 ILE B N 1
ATOM 789 C CA . ILE B 1 13 ? 11.078 3.936 2.674 1 97.81 13 ILE B CA 1
ATOM 790 C C . ILE B 1 13 ? 12.039 2.758 2.514 1 97.81 13 ILE B C 1
ATOM 792 O O . ILE B 1 13 ? 12.18 2.211 1.419 1 97.81 13 ILE B O 1
ATOM 796 N N . ILE B 1 14 ? 12.633 2.324 3.584 1 98.25 14 ILE B N 1
ATOM 797 C CA . ILE B 1 14 ? 13.562 1.201 3.547 1 98.25 14 ILE B CA 1
ATOM 798 C C . ILE B 1 14 ? 12.844 -0.054 3.062 1 98.25 14 ILE B C 1
ATOM 800 O O . ILE B 1 14 ? 13.305 -0.725 2.137 1 98.25 14 ILE B O 1
ATOM 804 N N . PHE B 1 15 ? 11.742 -0.355 3.613 1 98.25 15 PHE B N 1
ATOM 805 C CA . PHE B 1 15 ? 10.992 -1.545 3.238 1 98.25 15 PHE B CA 1
ATOM 806 C C . PHE B 1 15 ? 10.5 -1.443 1.8 1 98.25 15 PHE B C 1
ATOM 808 O O . PHE B 1 15 ? 10.469 -2.441 1.078 1 98.25 15 PHE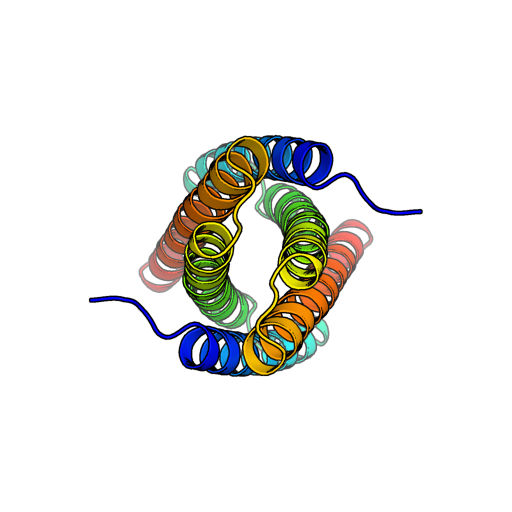 B O 1
ATOM 815 N N . SER B 1 16 ? 10.156 -0.262 1.396 1 97.94 16 SER B N 1
ATOM 816 C CA . SER B 1 16 ? 9.688 -0.063 0.027 1 97.94 16 SER B CA 1
ATOM 817 C C . SER B 1 16 ? 10.812 -0.314 -0.979 1 97.94 16 SER B C 1
ATOM 819 O O . SER B 1 16 ? 10.586 -0.933 -2.021 1 97.94 16 SER B O 1
ATOM 821 N N . ILE B 1 17 ? 11.953 0.173 -0.657 1 98.06 17 ILE B N 1
ATOM 822 C CA . ILE B 1 17 ? 13.094 -0.028 -1.549 1 98.06 17 ILE B CA 1
ATOM 823 C C . ILE B 1 17 ? 13.406 -1.52 -1.657 1 98.06 17 ILE B C 1
ATOM 825 O O . ILE B 1 17 ? 13.648 -2.031 -2.754 1 98.06 17 ILE B O 1
ATOM 829 N N . ILE B 1 18 ? 13.414 -2.207 -0.547 1 98.12 18 ILE B N 1
ATOM 830 C CA . ILE B 1 18 ? 13.633 -3.648 -0.554 1 98.12 18 ILE B CA 1
ATOM 831 C C . ILE B 1 18 ? 12.555 -4.332 -1.393 1 98.12 18 ILE B C 1
ATOM 833 O O . ILE B 1 18 ? 12.859 -5.176 -2.24 1 98.12 18 ILE B O 1
ATOM 837 N N . THR B 1 19 ? 11.289 -3.936 -1.162 1 97.5 19 THR B N 1
ATOM 838 C CA . THR B 1 19 ? 10.172 -4.508 -1.908 1 97.5 19 THR B CA 1
ATOM 839 C C . THR B 1 19 ? 10.336 -4.254 -3.404 1 97.5 19 THR B C 1
ATOM 841 O O . THR B 1 19 ? 10.094 -5.148 -4.219 1 97.5 19 THR B O 1
ATOM 844 N N . LEU B 1 20 ? 10.789 -3.102 -3.771 1 97.19 20 LEU B N 1
ATOM 845 C CA . LEU B 1 20 ? 10.984 -2.748 -5.172 1 97.19 20 LEU B CA 1
ATOM 846 C C . LEU B 1 20 ? 12.078 -3.605 -5.801 1 97.19 20 LEU B C 1
ATOM 848 O O . LEU B 1 20 ? 11.914 -4.117 -6.91 1 97.19 20 LEU B O 1
ATOM 852 N N . CYS B 1 21 ? 13.148 -3.766 -5.09 1 97.44 21 CYS B N 1
ATOM 853 C CA . CYS B 1 21 ? 14.234 -4.613 -5.582 1 97.44 21 CYS B CA 1
ATOM 854 C C . CYS B 1 21 ? 13.75 -6.043 -5.789 1 97.44 21 CYS B C 1
ATOM 856 O O . CYS B 1 21 ? 14.016 -6.648 -6.828 1 97.44 21 CYS B O 1
ATOM 858 N N . LEU B 1 22 ? 13.047 -6.531 -4.844 1 96.69 22 LEU B N 1
ATOM 859 C CA . LEU B 1 22 ? 12.531 -7.891 -4.941 1 96.69 22 LEU B CA 1
ATOM 860 C C . LEU B 1 22 ? 11.516 -8.008 -6.078 1 96.69 22 LEU B C 1
ATOM 862 O O . LEU B 1 22 ? 11.461 -9.031 -6.754 1 96.69 22 LEU B O 1
ATOM 866 N N . ALA B 1 23 ? 10.727 -6.965 -6.293 1 94.5 23 ALA B N 1
ATOM 867 C CA . ALA B 1 23 ? 9.742 -6.965 -7.371 1 94.5 23 ALA B CA 1
ATOM 868 C C . ALA B 1 23 ? 10.422 -7.023 -8.734 1 94.5 23 ALA B C 1
ATOM 870 O O . ALA B 1 23 ? 9.977 -7.75 -9.625 1 94.5 23 ALA B O 1
ATOM 871 N N . VAL B 1 24 ? 11.469 -6.266 -8.852 1 93.94 24 VAL B N 1
ATOM 872 C CA . VAL B 1 24 ? 12.219 -6.266 -10.102 1 93.94 24 VAL B CA 1
ATOM 873 C C . VAL B 1 24 ? 12.82 -7.648 -10.344 1 93.94 24 VAL B C 1
ATOM 875 O O . VAL B 1 24 ? 12.742 -8.18 -11.453 1 93.94 24 VAL B O 1
ATOM 878 N N . LEU B 1 25 ? 13.352 -8.227 -9.32 1 95.31 25 LEU B N 1
ATOM 879 C CA . LEU B 1 25 ? 13.938 -9.555 -9.438 1 95.31 25 LEU B CA 1
ATOM 880 C C . LEU B 1 25 ? 12.867 -10.594 -9.773 1 95.31 25 LEU B C 1
ATOM 882 O O . LEU B 1 25 ? 13.125 -11.523 -10.539 1 95.31 25 LEU B O 1
ATOM 886 N N . THR B 1 26 ? 11.734 -10.438 -9.188 1 91.44 26 THR B N 1
ATOM 887 C CA . THR B 1 26 ? 10.617 -11.328 -9.484 1 91.44 26 THR B CA 1
ATOM 888 C C . THR B 1 26 ? 10.148 -11.141 -10.922 1 91.44 26 THR B C 1
ATOM 890 O O . THR B 1 26 ? 9.805 -12.109 -11.602 1 91.44 26 THR B O 1
ATOM 893 N N . PHE B 1 27 ? 10.094 -9.891 -11.391 1 89.81 27 PHE B N 1
ATOM 894 C CA . PHE B 1 27 ? 9.68 -9.562 -12.75 1 89.81 27 PHE B CA 1
ATOM 895 C C . PHE B 1 27 ? 10.547 -10.297 -13.766 1 89.81 27 PHE B C 1
ATOM 897 O O . PHE B 1 27 ? 10.047 -10.781 -14.781 1 89.81 27 PHE B O 1
ATOM 904 N N . PHE B 1 28 ? 11.773 -10.445 -13.484 1 92 28 PHE B N 1
ATOM 905 C CA . PHE B 1 28 ? 12.703 -11.133 -14.375 1 92 28 PHE B CA 1
ATOM 906 C C . PHE B 1 28 ? 12.82 -12.602 -14 1 92 28 PHE B C 1
ATOM 908 O O . PHE B 1 28 ? 13.711 -13.305 -14.484 1 92 28 PHE B O 1
ATOM 915 N N . GLU B 1 29 ? 12.039 -13.109 -13.07 1 90.75 29 GLU B N 1
ATOM 916 C CA . GLU B 1 29 ? 11.891 -14.508 -12.688 1 90.75 29 GLU B CA 1
ATOM 917 C C . GLU B 1 29 ? 13.148 -15.023 -12 1 90.75 29 GLU B C 1
ATOM 919 O O . GLU B 1 29 ? 13.5 -16.203 -12.133 1 90.75 29 GLU B O 1
ATOM 924 N N . TYR B 1 30 ? 13.922 -14.164 -11.32 1 92.88 30 TYR B N 1
ATOM 925 C CA . TYR B 1 30 ? 15.102 -14.578 -10.578 1 92.88 30 TYR B CA 1
ATOM 926 C C . TYR B 1 30 ? 14.719 -15.102 -9.195 1 92.88 30 TYR B C 1
ATOM 928 O O . TYR B 1 30 ? 15.453 -15.883 -8.594 1 92.88 30 TYR B O 1
ATOM 936 N N . ILE B 1 31 ? 13.594 -14.602 -8.656 1 90.81 31 ILE B N 1
ATOM 937 C CA . ILE B 1 31 ? 13.148 -15.031 -7.336 1 90.81 31 ILE B CA 1
ATOM 938 C C . ILE B 1 31 ? 11.648 -15.328 -7.367 1 90.81 31 ILE B C 1
ATOM 940 O O . ILE B 1 31 ? 10.938 -14.859 -8.258 1 90.81 31 ILE B O 1
ATOM 944 N N . ASN B 1 32 ? 11.258 -16.141 -6.477 1 90.19 32 ASN B N 1
ATOM 945 C CA . ASN B 1 32 ? 9.852 -16.484 -6.328 1 90.19 32 ASN B CA 1
ATOM 946 C C . ASN B 1 32 ? 9.023 -15.289 -5.871 1 90.19 32 ASN B C 1
ATOM 948 O O . ASN B 1 32 ? 9.453 -14.516 -5.012 1 90.19 32 ASN B O 1
ATOM 952 N N . ILE B 1 33 ? 7.844 -15.18 -6.332 1 88.44 33 ILE B N 1
ATOM 953 C CA . ILE B 1 33 ? 6.934 -14.07 -6.055 1 88.44 33 ILE B CA 1
ATOM 954 C C . ILE B 1 33 ? 6.566 -14.062 -4.574 1 88.44 33 ILE B C 1
ATOM 956 O O . ILE B 1 33 ? 6.203 -13.016 -4.023 1 88.44 33 ILE B O 1
ATOM 960 N N . ASP B 1 34 ? 6.672 -15.133 -3.889 1 90.25 34 ASP B N 1
ATOM 961 C CA . ASP B 1 34 ? 6.23 -15.25 -2.502 1 90.25 34 ASP B CA 1
ATOM 962 C C . ASP B 1 34 ? 7.078 -14.375 -1.58 1 90.25 34 ASP B C 1
ATOM 964 O O . ASP B 1 34 ? 6.559 -13.773 -0.639 1 90.25 34 ASP B O 1
ATOM 968 N N . ILE B 1 35 ? 8.312 -14.305 -1.826 1 92.56 35 ILE B N 1
ATOM 969 C CA . ILE B 1 35 ? 9.195 -13.484 -1.006 1 92.56 35 ILE B CA 1
ATOM 970 C C . ILE B 1 35 ? 8.852 -12.008 -1.195 1 92.56 35 ILE B C 1
ATOM 972 O O . ILE B 1 35 ? 8.773 -11.25 -0.224 1 92.56 35 ILE B O 1
ATOM 976 N N . MET B 1 36 ? 8.656 -11.664 -2.404 1 92.44 36 MET B N 1
ATOM 977 C CA . MET B 1 36 ? 8.273 -10.281 -2.707 1 92.44 36 MET B CA 1
ATOM 978 C C . MET B 1 36 ? 6.953 -9.922 -2.035 1 92.44 36 MET B C 1
ATOM 980 O O . MET B 1 36 ? 6.812 -8.836 -1.475 1 92.44 36 MET B O 1
ATOM 984 N N . MET B 1 37 ? 6.039 -10.797 -2.043 1 93.12 37 MET B N 1
ATOM 985 C CA . MET B 1 37 ? 4.719 -10.555 -1.469 1 93.12 37 MET B CA 1
ATOM 986 C C . MET B 1 37 ? 4.805 -10.383 0.044 1 93.12 37 MET B C 1
ATOM 988 O O . MET B 1 37 ? 4.078 -9.57 0.623 1 93.12 37 MET B O 1
ATOM 992 N N . LEU B 1 38 ? 5.641 -11.188 0.593 1 95.25 38 LEU B N 1
ATOM 993 C CA . LEU B 1 38 ? 5.832 -11.055 2.033 1 95.25 38 LEU B CA 1
ATOM 994 C C . LEU B 1 38 ? 6.32 -9.656 2.393 1 95.25 38 LEU B C 1
ATOM 996 O O . LEU B 1 38 ? 5.773 -9.016 3.295 1 95.25 38 LEU B O 1
ATOM 1000 N N . PHE B 1 39 ? 7.285 -9.172 1.742 1 96.88 39 PHE B N 1
ATOM 1001 C CA . PHE B 1 39 ? 7.82 -7.84 2.008 1 96.88 39 PHE B CA 1
ATOM 1002 C C . PHE B 1 39 ? 6.805 -6.762 1.644 1 96.88 39 PHE B C 1
ATOM 1004 O O . PHE B 1 39 ? 6.746 -5.715 2.291 1 96.88 39 PHE B O 1
ATOM 1011 N N . LEU B 1 40 ? 6.062 -7.012 0.611 1 96.25 40 LEU B N 1
ATOM 1012 C CA . LEU B 1 40 ? 4.977 -6.102 0.269 1 96.25 40 LEU B CA 1
ATOM 1013 C C . LEU B 1 40 ? 3.984 -5.984 1.421 1 96.25 40 LEU B C 1
ATOM 1015 O O . LEU B 1 40 ? 3.521 -4.887 1.737 1 96.25 40 LEU B O 1
ATOM 1019 N N . GLY B 1 41 ? 3.631 -7.152 1.984 1 97 41 GLY B N 1
ATOM 1020 C CA . GLY B 1 41 ? 2.754 -7.129 3.145 1 97 41 GLY B CA 1
ATOM 1021 C C . GLY B 1 41 ? 3.285 -6.273 4.277 1 97 41 GLY B C 1
ATOM 1022 O O . GLY B 1 41 ? 2.555 -5.453 4.84 1 97 41 GLY B O 1
ATOM 1023 N N . PHE B 1 42 ? 4.539 -6.449 4.582 1 97.75 42 PHE B N 1
ATOM 1024 C CA . PHE B 1 42 ? 5.156 -5.648 5.633 1 97.75 42 PHE B CA 1
ATOM 1025 C C . PHE B 1 42 ? 5.145 -4.168 5.262 1 97.75 42 PHE B C 1
ATOM 1027 O O . PHE B 1 42 ? 4.836 -3.316 6.098 1 97.75 42 PHE B O 1
ATOM 1034 N N . THR B 1 43 ? 5.516 -3.889 4.062 1 97.62 43 THR B N 1
ATOM 1035 C CA . THR B 1 43 ? 5.512 -2.51 3.584 1 97.62 43 THR B CA 1
ATOM 1036 C C . THR B 1 43 ? 4.125 -1.892 3.719 1 97.62 43 THR B C 1
ATOM 1038 O O . THR B 1 43 ? 3.992 -0.735 4.125 1 97.62 43 THR B O 1
ATOM 1041 N N . GLN B 1 44 ? 3.135 -2.654 3.373 1 97.88 44 GLN B N 1
ATOM 1042 C CA . GLN B 1 44 ? 1.753 -2.197 3.477 1 97.88 44 GLN B CA 1
ATOM 1043 C C . GLN B 1 44 ? 1.386 -1.876 4.922 1 97.88 44 GLN B C 1
ATOM 1045 O O . GLN B 1 44 ? 0.765 -0.848 5.195 1 97.88 44 GLN B O 1
ATOM 1050 N N . VAL B 1 45 ? 1.768 -2.699 5.855 1 98.31 45 VAL B N 1
ATOM 1051 C CA . VAL B 1 45 ? 1.44 -2.502 7.262 1 98.31 45 VAL B CA 1
ATOM 1052 C C . VAL B 1 45 ? 2.135 -1.246 7.785 1 98.31 45 VAL B C 1
ATOM 1054 O O . VAL B 1 45 ? 1.497 -0.382 8.391 1 98.31 45 VAL B O 1
ATOM 1057 N N . ILE B 1 46 ? 3.406 -1.119 7.523 1 98.25 46 ILE B N 1
ATOM 1058 C CA . ILE B 1 46 ? 4.172 0.029 8 1 98.25 46 ILE B CA 1
ATOM 1059 C C . ILE B 1 46 ? 3.682 1.298 7.305 1 98.25 46 ILE B C 1
ATOM 1061 O O . ILE B 1 46 ? 3.57 2.354 7.934 1 98.25 46 ILE B O 1
ATOM 1065 N N . GLY B 1 47 ? 3.414 1.175 6.047 1 97.75 47 GLY B N 1
ATOM 1066 C CA . GLY B 1 47 ? 2.846 2.301 5.324 1 97.75 47 GLY B CA 1
ATOM 1067 C C . GLY B 1 47 ? 1.504 2.748 5.875 1 97.75 47 GLY B C 1
ATOM 1068 O O . GLY B 1 47 ? 1.216 3.945 5.926 1 97.75 47 GLY B O 1
ATOM 1069 N N . GLY B 1 48 ? 0.669 1.785 6.172 1 97.94 48 GLY B N 1
ATOM 1070 C CA . GLY B 1 48 ? -0.594 2.113 6.812 1 97.94 48 GLY B CA 1
ATOM 1071 C C . GLY B 1 48 ? -0.421 2.859 8.125 1 97.94 48 GLY B C 1
ATOM 1072 O O . GLY B 1 48 ? -1.141 3.824 8.391 1 97.94 48 GLY B O 1
ATOM 1073 N N . LEU B 1 49 ? 0.508 2.439 8.945 1 97.38 49 LEU B N 1
ATOM 1074 C CA . LEU B 1 49 ? 0.803 3.121 10.203 1 97.38 49 LEU B CA 1
ATOM 1075 C C . LEU B 1 49 ? 1.251 4.555 9.953 1 97.38 49 LEU B C 1
ATOM 1077 O O . LEU B 1 49 ? 0.843 5.473 10.672 1 97.38 49 LEU B O 1
ATOM 1081 N N . SER B 1 50 ? 2.082 4.691 8.961 1 96.56 50 SER B N 1
ATOM 1082 C CA . SER B 1 50 ? 2.539 6.023 8.578 1 96.56 50 SER B CA 1
ATOM 1083 C C . SER B 1 50 ? 1.369 6.914 8.172 1 96.56 50 SER B C 1
ATOM 1085 O O . SER B 1 50 ? 1.311 8.086 8.562 1 96.56 50 SER B O 1
ATOM 1087 N N . GLN B 1 51 ? 0.492 6.344 7.434 1 97 51 GLN B N 1
ATOM 1088 C CA . GLN B 1 51 ? -0.7 7.059 6.996 1 97 51 GLN B CA 1
ATOM 1089 C C . GLN B 1 51 ? -1.561 7.477 8.188 1 97 51 GLN B C 1
ATOM 1091 O O . GLN B 1 51 ? -2.027 8.617 8.25 1 97 51 GLN B O 1
ATOM 1096 N N . ILE B 1 52 ? -1.767 6.668 9.109 1 96.56 52 ILE B N 1
ATOM 1097 C CA . ILE B 1 52 ? -2.57 6.961 10.289 1 96.56 52 ILE B CA 1
ATOM 1098 C C . ILE B 1 52 ? -1.91 8.07 11.102 1 96.56 52 ILE B C 1
ATOM 1100 O O . ILE B 1 52 ? -2.578 9.016 11.531 1 96.56 52 ILE B O 1
ATOM 1104 N N . ASN B 1 53 ? -0.625 7.93 11.297 1 95.81 53 ASN B N 1
ATOM 1105 C CA . ASN B 1 53 ? 0.092 8.914 12.102 1 95.81 53 ASN B CA 1
ATOM 1106 C C . ASN B 1 53 ? 0.105 10.281 11.422 1 95.81 53 ASN B C 1
ATOM 1108 O O . ASN B 1 53 ? -0.019 11.312 12.086 1 95.81 53 ASN B O 1
ATOM 1112 N N . LEU B 1 54 ? 0.281 10.289 10.203 1 95 54 LEU B N 1
ATOM 1113 C CA . LEU B 1 54 ? 0.241 11.531 9.445 1 95 54 LEU B CA 1
ATOM 1114 C C . LEU B 1 54 ? -1.139 12.172 9.531 1 95 54 LEU B C 1
ATOM 1116 O O . LEU B 1 54 ? -1.251 13.398 9.672 1 95 54 LEU B O 1
ATOM 1120 N N . ALA B 1 55 ? -2.156 11.43 9.43 1 94.94 55 ALA B N 1
ATOM 1121 C CA . ALA B 1 55 ? -3.531 11.906 9.508 1 94.94 55 ALA B CA 1
ATOM 1122 C C . ALA B 1 55 ? -3.787 12.617 10.836 1 94.94 55 ALA B C 1
ATOM 1124 O O . ALA B 1 55 ? -4.488 13.633 10.883 1 94.94 55 ALA B O 1
ATOM 1125 N N . LYS B 1 56 ? -3.201 12.078 11.844 1 92.56 56 LYS B N 1
ATOM 1126 C CA . LYS B 1 56 ? -3.371 12.648 13.18 1 92.56 56 LYS B CA 1
ATOM 1127 C C . LYS B 1 56 ? -2.768 14.047 13.25 1 92.56 56 LYS B C 1
ATOM 1129 O O . LYS B 1 56 ? -3.119 14.836 14.133 1 92.56 56 LYS B O 1
ATOM 1134 N N . GLN B 1 57 ? -1.86 14.312 12.406 1 89.38 57 GLN B N 1
ATOM 1135 C CA . GLN B 1 57 ? -1.148 15.586 12.445 1 89.38 57 GLN B CA 1
ATOM 1136 C C . GLN B 1 57 ? -1.827 16.625 11.555 1 89.38 57 GLN B C 1
ATOM 1138 O O . GLN B 1 57 ? -1.332 17.75 11.406 1 89.38 57 GLN B O 1
ATOM 1143 N N . THR B 1 58 ? -2.834 16.25 10.922 1 85.94 58 THR B N 1
ATOM 1144 C CA . THR B 1 58 ? -3.58 17.172 10.078 1 85.94 58 THR B CA 1
ATOM 1145 C C . THR B 1 58 ? -4.723 17.812 10.859 1 85.94 58 THR B C 1
ATOM 1147 O O . THR B 1 58 ? -5.371 17.156 11.672 1 85.94 58 THR B O 1
ATOM 1150 N N . ASN B 1 59 ? -5.102 19.125 10.703 1 80.88 59 ASN B N 1
ATOM 1151 C CA . ASN B 1 59 ? -6.059 19.875 11.492 1 80.88 59 ASN B CA 1
ATOM 1152 C C . ASN B 1 59 ? -7.453 19.844 10.875 1 80.88 59 ASN B C 1
ATOM 1154 O O . ASN B 1 59 ? -8.398 20.406 11.438 1 80.88 59 ASN B O 1
ATOM 1158 N N . LYS B 1 60 ? -7.625 19.266 9.711 1 87.56 60 LYS B N 1
ATOM 1159 C CA . LYS B 1 60 ? -8.938 19.172 9.07 1 87.56 60 LYS B CA 1
ATOM 1160 C C . LYS B 1 60 ? -9.625 17.844 9.422 1 87.56 60 LYS B C 1
ATOM 1162 O O . LYS B 1 60 ? -9.242 16.797 8.922 1 87.56 60 LYS B O 1
ATOM 1167 N N . ASP B 1 61 ? -10.633 17.922 10.258 1 87.44 61 ASP B N 1
ATOM 1168 C CA . ASP B 1 61 ? -11.258 16.734 10.859 1 87.44 61 ASP B CA 1
ATOM 1169 C C . ASP B 1 61 ? -11.734 15.766 9.781 1 87.44 61 ASP B C 1
ATOM 1171 O O . ASP B 1 61 ? -11.453 14.57 9.859 1 87.44 61 ASP B O 1
ATOM 1175 N N . GLY B 1 62 ? -12.492 16.188 8.781 1 86.62 62 GLY B N 1
ATOM 1176 C CA . GLY B 1 62 ? -12.938 15.32 7.703 1 86.62 62 GLY B CA 1
ATOM 1177 C C . GLY B 1 62 ? -11.797 14.664 6.945 1 86.62 62 GLY B C 1
ATOM 1178 O O . GLY B 1 62 ? -11.883 13.5 6.562 1 86.62 62 GLY B O 1
ATOM 1179 N N . VAL B 1 63 ? -10.758 15.352 6.785 1 88.88 63 VAL B N 1
ATOM 1180 C CA . VAL B 1 63 ? -9.57 14.859 6.109 1 88.88 63 VAL B CA 1
ATOM 1181 C C . VAL B 1 63 ? -8.852 13.844 6.996 1 88.88 63 VAL B C 1
ATOM 1183 O O . VAL B 1 63 ? -8.469 12.766 6.535 1 88.88 63 VAL B O 1
ATOM 1186 N N . SER B 1 64 ? -8.781 14.141 8.211 1 93.31 64 SER B N 1
ATOM 1187 C CA . SER B 1 64 ? -8.102 13.266 9.164 1 93.31 64 SER B CA 1
ATOM 1188 C C . SER B 1 64 ? -8.82 11.938 9.305 1 93.31 64 SER B C 1
ATOM 1190 O O . SER B 1 64 ? -8.195 10.875 9.281 1 93.31 64 SER B O 1
ATOM 1192 N N . LYS B 1 65 ? -10.094 11.953 9.414 1 94.56 65 LYS B N 1
ATOM 1193 C CA . LYS B 1 65 ? -10.875 10.734 9.594 1 94.56 65 LYS B CA 1
ATOM 1194 C C . LYS B 1 65 ? -10.773 9.82 8.375 1 94.56 65 LYS B C 1
ATOM 1196 O O . LYS B 1 65 ? -10.539 8.617 8.516 1 94.56 65 LYS B O 1
ATOM 1201 N N . GLY B 1 66 ? -10.961 10.367 7.207 1 94.81 66 GLY B N 1
ATOM 1202 C CA . GLY B 1 66 ? -10.828 9.609 5.977 1 94.81 66 GLY B CA 1
ATOM 1203 C C . GLY B 1 66 ? -9.445 9.008 5.797 1 94.81 66 GLY B C 1
ATOM 1204 O O . GLY B 1 66 ? -9.312 7.828 5.453 1 94.81 66 GLY B O 1
ATOM 1205 N N . SER B 1 67 ? -8.492 9.773 6.094 1 96 67 SER B N 1
ATOM 1206 C CA . SER B 1 67 ? -7.113 9.312 5.93 1 96 67 SER B CA 1
ATOM 1207 C C . SER B 1 67 ? -6.766 8.227 6.941 1 96 67 SER B C 1
ATOM 1209 O O . SER B 1 67 ? -6.012 7.305 6.633 1 96 67 SER B O 1
ATOM 1211 N N . ARG B 1 68 ? -7.293 8.328 8.133 1 96.56 68 ARG B N 1
ATOM 1212 C CA . ARG B 1 68 ? -7.086 7.297 9.141 1 96.56 68 ARG B CA 1
ATOM 1213 C C . ARG B 1 68 ? -7.695 5.969 8.703 1 96.56 68 ARG B C 1
ATOM 1215 O O . ARG B 1 68 ? -7.09 4.91 8.891 1 96.56 68 ARG B O 1
ATOM 1222 N N . THR B 1 69 ? -8.844 6.031 8.156 1 97.69 69 THR B N 1
ATOM 1223 C CA . THR B 1 69 ? -9.516 4.836 7.656 1 97.69 69 THR B CA 1
ATOM 1224 C C . THR B 1 69 ? -8.711 4.188 6.531 1 97.69 69 THR B C 1
ATOM 1226 O O . THR B 1 69 ? -8.594 2.963 6.469 1 97.69 69 THR B O 1
ATOM 1229 N N . VAL B 1 70 ? -8.148 5.031 5.676 1 97.19 70 VAL B N 1
ATOM 1230 C CA . VAL B 1 70 ? -7.293 4.539 4.598 1 97.19 70 VAL B CA 1
ATOM 1231 C C . VAL B 1 70 ? -6.125 3.746 5.184 1 97.19 70 VAL B C 1
ATOM 1233 O O . VAL B 1 70 ? -5.828 2.639 4.73 1 97.19 70 VAL B O 1
ATOM 1236 N N . GLY B 1 71 ? -5.531 4.281 6.172 1 97.88 71 GLY B N 1
ATOM 1237 C CA . GLY B 1 71 ? -4.418 3.6 6.816 1 97.88 71 GLY B CA 1
ATOM 1238 C C . GLY B 1 71 ? -4.816 2.287 7.465 1 97.88 71 GLY B C 1
ATOM 1239 O O . GLY B 1 71 ? -4.102 1.29 7.352 1 97.88 71 GLY B O 1
ATOM 1240 N N . ILE B 1 72 ? -5.934 2.238 8.141 1 98.12 72 ILE B N 1
ATOM 1241 C CA . ILE B 1 72 ? -6.426 1.038 8.812 1 98.12 72 ILE B CA 1
ATOM 1242 C C . ILE B 1 72 ? -6.668 -0.065 7.781 1 98.12 72 ILE B C 1
ATOM 1244 O O . ILE B 1 72 ? -6.262 -1.211 7.984 1 98.12 72 ILE B O 1
ATOM 1248 N N . LEU B 1 73 ? -7.262 0.296 6.707 1 97.62 73 LEU B N 1
ATOM 1249 C CA . LEU B 1 73 ? -7.539 -0.686 5.664 1 97.62 73 LEU B CA 1
ATOM 1250 C C . LEU B 1 73 ? -6.242 -1.198 5.043 1 97.62 73 LEU B C 1
ATOM 1252 O O . LEU B 1 73 ? -6.133 -2.381 4.711 1 97.62 73 LEU B O 1
ATOM 1256 N N . ALA B 1 74 ? -5.305 -0.3 4.879 1 97.75 74 ALA B N 1
ATOM 1257 C CA . ALA B 1 74 ? -4.004 -0.723 4.371 1 97.75 74 ALA B CA 1
ATOM 1258 C C . ALA B 1 74 ? -3.365 -1.76 5.293 1 97.75 74 ALA B C 1
ATOM 1260 O O . ALA B 1 74 ? -2.811 -2.756 4.828 1 97.75 74 ALA B O 1
ATOM 1261 N N . ILE B 1 75 ? -3.455 -1.584 6.582 1 98.25 75 ILE B N 1
ATOM 1262 C CA . ILE B 1 75 ? -2.898 -2.512 7.559 1 98.25 75 ILE B CA 1
ATOM 1263 C C . ILE B 1 75 ? -3.605 -3.861 7.453 1 98.25 75 ILE B C 1
ATOM 1265 O O . ILE B 1 75 ? -2.955 -4.91 7.434 1 98.25 75 ILE B O 1
ATOM 1269 N N . ILE B 1 76 ? -4.887 -3.844 7.355 1 98.12 76 ILE B N 1
ATOM 1270 C CA . ILE B 1 76 ? -5.668 -5.07 7.246 1 98.12 76 ILE B CA 1
ATOM 1271 C C . ILE B 1 76 ? -5.254 -5.836 5.992 1 98.12 76 ILE B C 1
ATOM 1273 O O . ILE B 1 76 ? -5.031 -7.047 6.043 1 98.12 76 ILE B O 1
ATOM 1277 N N . ILE B 1 77 ? -5.125 -5.129 4.863 1 96.5 77 ILE B N 1
ATOM 1278 C CA . ILE B 1 77 ? -4.707 -5.754 3.613 1 96.5 77 ILE B CA 1
ATOM 1279 C C . ILE B 1 77 ? -3.307 -6.344 3.775 1 96.5 77 ILE B C 1
ATOM 1281 O O . ILE B 1 77 ? -3.051 -7.473 3.348 1 96.5 77 ILE B O 1
ATOM 1285 N N . GLY B 1 78 ? -2.414 -5.578 4.398 1 97.12 78 GLY B N 1
ATOM 1286 C CA . GLY B 1 78 ? -1.064 -6.07 4.625 1 97.12 78 GLY B CA 1
ATOM 1287 C C . GLY B 1 78 ? -1.025 -7.348 5.441 1 97.12 78 GLY B C 1
ATOM 1288 O O . GLY B 1 78 ? -0.329 -8.297 5.082 1 97.12 78 GLY B O 1
ATOM 1289 N N . ILE B 1 79 ? -1.758 -7.414 6.512 1 97.19 79 ILE B N 1
ATOM 1290 C CA . ILE B 1 79 ? -1.811 -8.586 7.375 1 97.19 79 ILE B CA 1
ATOM 1291 C C . ILE B 1 79 ? -2.373 -9.773 6.598 1 97.19 79 ILE B C 1
ATOM 1293 O O . ILE B 1 79 ? -1.879 -10.898 6.727 1 97.19 79 ILE B O 1
ATOM 1297 N N . LEU B 1 80 ? -3.32 -9.523 5.828 1 95.5 80 LEU B N 1
ATOM 1298 C CA . LEU B 1 80 ? -3.908 -10.594 5.027 1 95.5 80 LEU B CA 1
ATOM 1299 C C . LEU B 1 80 ? -2.898 -11.141 4.023 1 95.5 80 LEU B C 1
ATOM 1301 O O . LEU B 1 80 ? -2.805 -12.352 3.832 1 95.5 80 LEU B O 1
ATOM 1305 N N . ILE B 1 81 ? -2.158 -10.289 3.395 1 94.31 81 ILE B N 1
ATOM 1306 C CA . ILE B 1 81 ? -1.143 -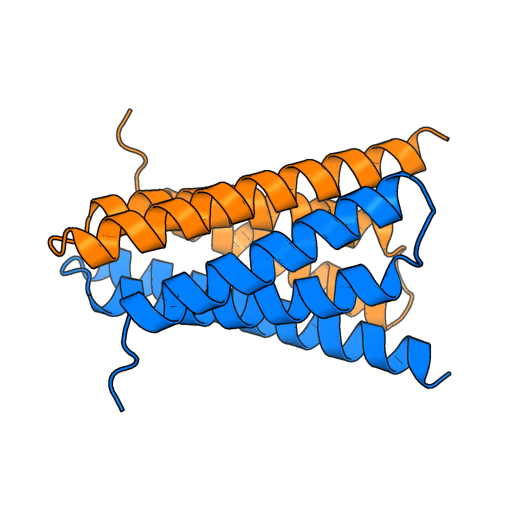10.703 2.434 1 94.31 81 ILE B CA 1
ATOM 1307 C C . ILE B 1 81 ? -0.087 -11.555 3.137 1 94.31 81 ILE B C 1
ATOM 1309 O O . ILE B 1 81 ? 0.294 -12.617 2.639 1 94.31 81 ILE B O 1
ATOM 1313 N N . ILE B 1 82 ? 0.306 -11.117 4.285 1 95.38 82 ILE B N 1
ATOM 1314 C CA . ILE B 1 82 ? 1.319 -11.852 5.039 1 95.38 82 ILE B CA 1
ATOM 1315 C C . ILE B 1 82 ? 0.785 -13.227 5.418 1 95.38 82 ILE B C 1
ATOM 1317 O O . ILE B 1 82 ? 1.484 -14.234 5.273 1 95.38 82 ILE B O 1
ATOM 1321 N N . THR B 1 83 ? -0.389 -13.273 5.895 1 93.81 83 THR B N 1
ATOM 1322 C CA . THR B 1 83 ? -0.996 -14.531 6.316 1 93.81 83 THR B CA 1
ATOM 1323 C C . THR B 1 83 ? -1.156 -15.477 5.129 1 93.81 83 THR B C 1
ATOM 1325 O O . THR B 1 83 ? -0.863 -16.672 5.238 1 93.81 83 THR B O 1
ATOM 1328 N N . MET B 1 84 ? -1.586 -14.938 4.031 1 90.06 84 MET B N 1
ATOM 1329 C CA . MET B 1 84 ? -1.753 -15.742 2.826 1 90.06 84 MET B CA 1
ATOM 1330 C C . MET B 1 84 ? -0.416 -16.312 2.363 1 90.06 84 MET B C 1
ATOM 1332 O O . MET B 1 84 ? -0.34 -17.469 1.939 1 90.06 84 MET B O 1
ATOM 1336 N N . ASP B 1 85 ? 0.568 -15.477 2.439 1 89.56 85 ASP B N 1
ATOM 1337 C CA . ASP B 1 85 ? 1.887 -15.906 1.982 1 89.56 85 ASP B CA 1
ATOM 1338 C C . ASP B 1 85 ? 2.479 -16.953 2.92 1 89.56 85 ASP B C 1
ATOM 1340 O O . ASP B 1 85 ? 3.111 -17.922 2.469 1 89.56 85 ASP B O 1
ATOM 1344 N N . CYS B 1 86 ? 2.33 -16.828 4.152 1 89.81 86 CYS B N 1
ATOM 1345 C CA . CYS B 1 86 ? 2.826 -17.781 5.133 1 89.81 86 CYS B CA 1
ATOM 1346 C C . CYS B 1 86 ? 2.123 -19.125 4.984 1 89.81 86 CYS B C 1
ATOM 1348 O O . CYS B 1 86 ? 2.742 -20.172 5.148 1 89.81 86 CYS B O 1
ATOM 1350 N N . LYS B 1 87 ? 0.86 -19.109 4.688 1 85.81 87 LYS B N 1
ATOM 1351 C CA . LYS B 1 87 ? 0.131 -20.344 4.457 1 85.81 87 LYS B CA 1
ATOM 1352 C C . LYS B 1 87 ? 0.735 -21.125 3.297 1 85.81 87 LYS B C 1
ATOM 1354 O O . LYS B 1 87 ? 0.818 -22.359 3.348 1 85.81 87 LYS B O 1
ATOM 1359 N N . LYS B 1 88 ? 1.186 -20.5 2.301 1 80.5 88 LYS B N 1
ATOM 1360 C CA . LYS B 1 88 ? 1.78 -21.172 1.146 1 80.5 88 LYS B CA 1
ATOM 1361 C C . LYS B 1 88 ? 3.125 -21.797 1.505 1 80.5 88 LYS B C 1
ATOM 1363 O O . LYS B 1 88 ? 3.494 -22.844 0.964 1 80.5 88 LYS B O 1
ATOM 1368 N N . PHE B 1 89 ? 3.768 -21.062 2.375 1 73.31 89 PHE B N 1
ATOM 1369 C CA . PHE B 1 89 ? 5.066 -21.578 2.791 1 73.31 89 PHE B CA 1
ATOM 1370 C C . PHE B 1 89 ? 4.895 -22.812 3.686 1 73.31 89 PHE B C 1
ATOM 1372 O O . PHE B 1 89 ? 5.777 -23.672 3.748 1 73.31 89 PHE B O 1
ATOM 1379 N N . LEU B 1 90 ? 3.799 -22.859 4.328 1 70.12 90 LEU B N 1
ATOM 1380 C CA . LEU B 1 90 ? 3.588 -23.953 5.277 1 70.12 90 LEU B CA 1
ATOM 1381 C C . LEU B 1 90 ? 2.947 -25.156 4.59 1 70.12 90 LEU B C 1
ATOM 1383 O O . LEU B 1 90 ? 2.992 -26.266 5.117 1 70.12 90 LEU B O 1
ATOM 1387 N N . ILE B 1 91 ? 2.318 -25.094 3.488 1 57.62 91 ILE B N 1
ATOM 1388 C CA . ILE B 1 91 ? 1.776 -26.234 2.766 1 57.62 91 ILE B CA 1
ATOM 1389 C C . ILE B 1 91 ? 2.721 -26.625 1.632 1 57.62 91 ILE B C 1
ATOM 1391 O O . ILE B 1 91 ? 3.719 -25.938 1.385 1 57.62 91 ILE B O 1
#

Foldseek 3Di:
DQDDLVVLVVVLVVLVVVLVVVVVCVVVPNDDVLVSLLSVLVSLQSVLVSQLSVLVVDPDPVSSVVSNVVSVVSNVVSVVSNVVSVVVVVD/DLDDLVVLVVVLVVLVVVLVVVVVCVVVPNDDVLVSLLSVLVSLQSVLVSQLSVLVVDPDPVSSVVSNVVSVVSNVVSVVSNVVSVVVVVD

Sequence (182 aa):
MVINQKALSITTIIFSIITLCLAVLTFFEYINIDIMMLFLGFTQVIGGLSQINLAKQTNKDGVSKGSRTVGILAIIIGILIITMDCKKFLIMVINQKALSITTIIFSIITLCLAVLTFFEYINIDIMMLFLGFTQVIGGLSQINLAKQTNKDGVSKGSRTVGILAIIIGILIITMDCKKFLI

Secondary structure (DSSP, 8-state):
----HHHHHHHHHHHHHHHHHHHHHHHTTSS-HHHHHHHHHHHHHHHHHHHHHHHHT-S-HHHHHHHHHHHHHHHHHHHHHHHHHHHHHH-/----HHHHHHHHHHHHHHHHHHHHHHHTTSS-HHHHHHHHHHHHHHHHHHHHHHHHT-S-HHHHHHHHHHHHHHHHHHHHHHHHHHHHHH-

Nearest PDB structures (foldseek):
  4hwi-assembly1_B  TM=4.831E-01  e=7.056E+00  Arabidopsis thaliana
  4hwi-assembly1_B  TM=4.828E-01  e=7.124E+00  Arabidopsis thaliana